Protein AF-U6D9M1-F1 (afdb_monomer)

Structure (mmCIF, N/CA/C/O backbone):
data_AF-U6D9M1-F1
#
_entry.id   AF-U6D9M1-F1
#
loop_
_atom_site.group_PDB
_atom_site.id
_atom_site.type_symbol
_atom_site.label_atom_id
_atom_site.label_alt_id
_atom_site.label_comp_id
_atom_site.label_asym_id
_atom_site.label_entity_id
_atom_site.label_seq_id
_atom_site.pdbx_PDB_ins_code
_atom_site.Cartn_x
_atom_site.Cartn_y
_atom_site.Cartn_z
_atom_site.occupancy
_atom_site.B_iso_or_equiv
_atom_site.auth_seq_id
_atom_site.auth_comp_id
_atom_site.auth_asym_id
_atom_site.auth_atom_id
_atom_site.pdbx_PDB_model_num
ATOM 1 N N . ALA A 1 1 ? 8.427 21.223 -38.681 1.00 44.84 1 ALA A N 1
ATOM 2 C CA . ALA A 1 1 ? 9.517 20.264 -38.953 1.00 44.84 1 ALA A CA 1
ATOM 3 C C . ALA A 1 1 ? 10.209 19.876 -37.644 1.00 44.84 1 ALA A C 1
ATOM 5 O O . ALA A 1 1 ? 10.575 20.762 -36.889 1.00 44.84 1 ALA A O 1
ATOM 6 N N . SER A 1 2 ? 10.430 18.572 -37.425 1.00 55.69 2 SER A N 1
ATOM 7 C CA . SER A 1 2 ? 11.401 17.990 -36.474 1.00 55.69 2 SER A CA 1
ATOM 8 C C . SER A 1 2 ? 11.031 17.824 -34.986 1.00 55.69 2 SER A C 1
ATOM 10 O O . SER A 1 2 ? 11.857 18.059 -34.109 1.00 55.69 2 SER A O 1
ATOM 12 N N . GLU A 1 3 ? 9.868 17.245 -34.693 1.00 56.62 3 GLU A N 1
ATOM 13 C CA . GLU A 1 3 ? 9.703 16.401 -33.493 1.00 56.62 3 GLU A CA 1
ATOM 14 C C . GLU A 1 3 ? 10.178 14.979 -33.846 1.00 56.62 3 GLU A C 1
ATOM 16 O O . GLU A 1 3 ? 9.418 14.016 -33.881 1.00 56.62 3 GLU A O 1
ATOM 21 N N . ARG A 1 4 ? 11.451 14.835 -34.240 1.00 62.88 4 ARG A N 1
ATOM 22 C CA . ARG A 1 4 ? 12.035 13.494 -34.367 1.00 62.88 4 ARG A CA 1
ATOM 23 C C . ARG A 1 4 ? 12.182 12.964 -32.950 1.00 62.88 4 ARG A C 1
ATOM 25 O O . ARG A 1 4 ? 12.794 13.643 -32.128 1.00 62.88 4 ARG A O 1
ATOM 32 N N . SER A 1 5 ? 11.652 11.771 -32.685 1.00 62.06 5 SER A N 1
ATOM 33 C CA . SER A 1 5 ? 11.924 10.971 -31.491 1.00 62.06 5 SER A CA 1
ATOM 34 C C . SER A 1 5 ? 13.435 10.794 -31.366 1.00 62.06 5 SER A C 1
ATOM 36 O O . SER A 1 5 ? 14.022 9.853 -31.908 1.00 62.06 5 SER A O 1
ATOM 38 N N . ARG A 1 6 ? 14.098 11.775 -30.749 1.00 70.94 6 ARG A N 1
ATOM 39 C CA . ARG A 1 6 ? 15.537 11.745 -30.557 1.00 70.94 6 ARG A CA 1
ATOM 40 C C . ARG A 1 6 ? 15.765 10.561 -29.645 1.00 70.94 6 ARG A C 1
ATOM 42 O O . ARG A 1 6 ? 15.246 10.524 -28.529 1.00 70.94 6 ARG A O 1
ATOM 49 N N . GLY A 1 7 ? 16.484 9.579 -30.174 1.00 71.94 7 GLY A N 1
ATOM 50 C CA . GLY A 1 7 ? 16.940 8.451 -29.397 1.00 71.94 7 GLY A CA 1
ATOM 51 C C . GLY A 1 7 ? 17.653 8.923 -28.126 1.00 71.94 7 GLY A C 1
ATOM 52 O O . GLY A 1 7 ? 17.905 10.117 -27.928 1.00 71.94 7 GLY A O 1
ATOM 53 N N . PRO A 1 8 ? 17.978 7.985 -27.242 1.00 79.69 8 PRO A N 1
ATOM 54 C CA . PRO A 1 8 ? 18.519 8.287 -25.925 1.00 79.69 8 PRO A CA 1
ATOM 55 C C . P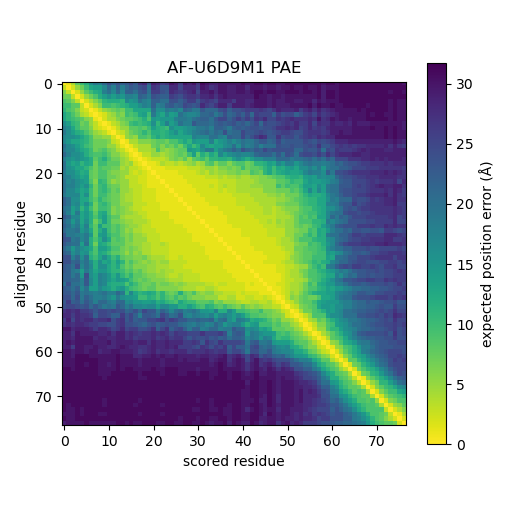RO A 1 8 ? 19.683 9.266 -26.045 1.00 79.69 8 PRO A C 1
ATOM 57 O O . PRO A 1 8 ? 20.610 9.046 -26.826 1.00 79.69 8 PRO A O 1
ATOM 60 N N . ARG A 1 9 ? 19.602 10.385 -25.316 1.00 78.19 9 ARG A N 1
ATOM 61 C CA . ARG A 1 9 ? 20.657 11.408 -25.328 1.00 78.19 9 ARG A CA 1
ATOM 62 C C . ARG A 1 9 ? 21.984 10.775 -24.904 1.00 78.19 9 ARG A C 1
ATOM 64 O O . ARG A 1 9 ? 21.985 9.724 -24.274 1.00 78.19 9 ARG A O 1
ATOM 71 N N . LYS A 1 10 ? 23.123 11.400 -25.212 1.00 68.56 10 LYS A N 1
ATOM 72 C CA . LYS A 1 10 ? 24.442 10.908 -24.773 1.00 68.56 10 LYS A CA 1
ATOM 73 C C . LYS A 1 10 ? 24.421 10.658 -23.251 1.00 68.56 10 LYS A C 1
ATOM 75 O O . LYS A 1 10 ? 24.102 11.566 -22.493 1.00 68.56 10 LYS A O 1
ATOM 80 N N . GLY A 1 11 ? 24.679 9.415 -22.827 1.00 75.25 11 GLY A N 1
ATOM 81 C CA . GLY A 1 11 ? 24.560 8.961 -21.426 1.00 75.25 11 GLY A CA 1
ATOM 82 C C . GLY A 1 11 ? 23.188 8.390 -21.015 1.00 75.25 11 GLY A C 1
ATOM 83 O O . GLY A 1 11 ? 23.061 7.778 -19.958 1.00 75.25 11 GLY A O 1
ATOM 84 N N . GLY A 1 12 ? 22.166 8.524 -21.858 1.00 76.19 12 GLY A N 1
ATOM 85 C CA . GLY A 1 12 ? 20.832 7.965 -21.674 1.00 76.19 12 GLY A CA 1
ATOM 86 C C . GLY A 1 12 ? 20.837 6.458 -21.889 1.00 76.19 12 GLY A C 1
ATOM 87 O O . GLY A 1 12 ? 20.871 5.970 -23.017 1.00 76.19 12 GLY A O 1
ATOM 88 N N . ARG A 1 13 ? 20.798 5.698 -20.796 1.00 74.12 13 ARG A N 1
ATOM 89 C CA . ARG A 1 13 ? 20.710 4.239 -20.849 1.00 74.12 13 ARG A CA 1
ATOM 90 C C . ARG A 1 13 ? 19.245 3.838 -21.026 1.00 74.12 13 ARG A C 1
ATOM 92 O O . ARG A 1 13 ? 18.434 4.046 -20.128 1.00 74.12 13 ARG A O 1
ATOM 99 N N . VAL A 1 14 ? 18.896 3.266 -22.178 1.00 73.00 14 VAL A N 1
ATOM 100 C CA . VAL A 1 14 ? 17.558 2.688 -22.376 1.00 73.00 14 VAL A CA 1
ATOM 101 C C . VAL A 1 14 ? 17.481 1.392 -21.614 1.00 73.00 14 VAL A C 1
ATOM 103 O O . VAL A 1 14 ? 18.290 0.484 -21.804 1.00 73.00 14 VAL A O 1
ATOM 106 N N . ILE A 1 15 ? 16.485 1.308 -20.744 1.00 76.12 15 ILE A N 1
ATOM 107 C CA . ILE A 1 15 ? 16.151 0.058 -20.090 1.00 76.12 15 ILE A CA 1
ATOM 108 C C . ILE A 1 15 ? 15.668 -0.890 -21.182 1.00 76.12 15 ILE A C 1
ATOM 110 O O . ILE A 1 15 ? 14.665 -0.626 -21.844 1.00 76.12 15 ILE A O 1
ATOM 114 N N . ALA A 1 16 ? 16.383 -1.998 -21.365 1.00 77.12 16 ALA A N 1
ATOM 115 C CA . ALA A 1 16 ? 15.971 -3.028 -22.305 1.00 77.12 16 ALA A CA 1
ATOM 116 C C . ALA A 1 16 ? 14.509 -3.437 -22.025 1.00 77.12 16 ALA A C 1
ATOM 118 O O . ALA A 1 16 ? 14.142 -3.570 -20.851 1.00 77.12 16 ALA A O 1
ATOM 119 N N . PRO A 1 17 ? 13.684 -3.711 -23.052 1.00 75.31 17 PRO A N 1
ATOM 120 C CA . PRO A 1 17 ? 12.254 -3.988 -22.877 1.00 75.31 17 PRO A CA 1
ATOM 121 C C . PRO A 1 17 ? 11.952 -5.065 -21.818 1.00 75.31 17 PRO A C 1
ATOM 123 O O . PRO A 1 17 ? 11.007 -4.945 -21.039 1.00 75.31 17 PRO A O 1
A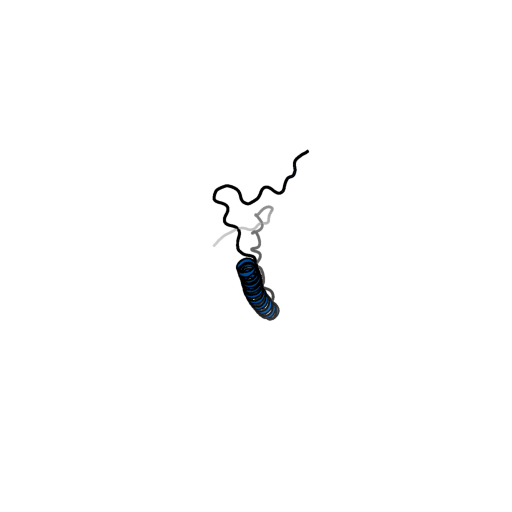TOM 126 N N . LYS A 1 18 ? 12.819 -6.083 -21.703 1.00 80.31 18 LYS A N 1
ATOM 127 C CA . LYS A 1 18 ? 12.723 -7.135 -20.673 1.00 80.31 18 LYS A CA 1
ATOM 128 C C . LYS A 1 18 ? 12.903 -6.609 -19.240 1.00 80.31 18 LYS A C 1
ATOM 130 O O . LYS A 1 18 ? 12.209 -7.053 -18.332 1.00 80.31 18 LYS A O 1
ATOM 135 N N . LYS A 1 19 ? 13.812 -5.655 -19.022 1.00 83.62 19 LYS A N 1
ATOM 136 C CA . LYS A 1 19 ? 14.043 -5.023 -17.712 1.00 83.62 19 LYS A CA 1
ATOM 137 C C . LYS A 1 19 ? 12.978 -3.966 -17.400 1.00 83.62 19 LYS A C 1
ATOM 139 O O . LYS A 1 19 ? 12.645 -3.791 -16.234 1.00 83.62 19 LYS A O 1
ATOM 144 N N . ALA A 1 20 ? 12.383 -3.337 -18.417 1.00 86.69 20 ALA A N 1
ATOM 145 C CA . ALA A 1 20 ? 11.288 -2.383 -18.238 1.00 86.69 20 ALA A CA 1
ATOM 146 C C . ALA A 1 20 ? 10.051 -3.054 -17.621 1.00 86.69 20 ALA A C 1
ATOM 148 O O . ALA A 1 20 ? 9.486 -2.527 -16.665 1.00 86.69 20 ALA A O 1
ATOM 149 N N . ARG A 1 21 ? 9.707 -4.264 -18.087 1.00 88.75 21 ARG A N 1
ATOM 150 C CA . ARG A 1 21 ? 8.617 -5.072 -17.514 1.00 88.75 21 ARG A CA 1
ATOM 151 C C . ARG A 1 21 ? 8.837 -5.372 -16.029 1.00 88.75 21 ARG A C 1
ATOM 153 O O . ARG A 1 21 ? 7.932 -5.187 -15.223 1.00 88.75 21 ARG 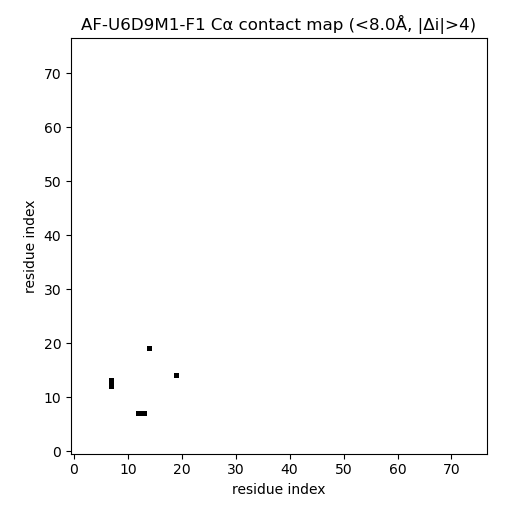A O 1
ATOM 160 N N . ILE A 1 22 ? 10.050 -5.785 -15.660 1.00 91.75 22 ILE A N 1
ATOM 161 C CA . ILE A 1 22 ? 10.399 -6.094 -14.265 1.00 91.75 22 ILE A CA 1
ATOM 162 C C . ILE A 1 22 ? 10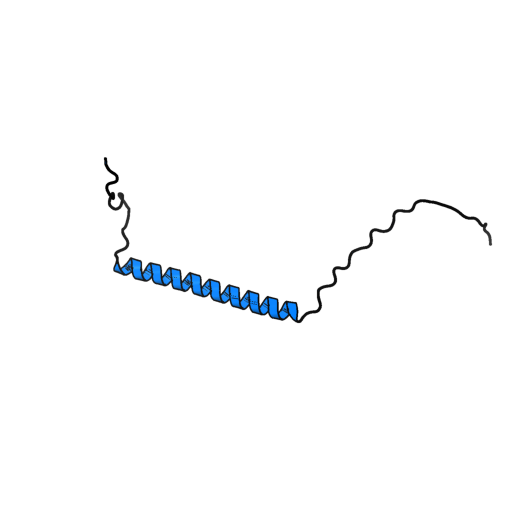.306 -4.836 -13.394 1.00 91.75 22 ILE A C 1
ATOM 164 O O . ILE A 1 22 ? 9.746 -4.883 -12.303 1.00 91.75 22 ILE A O 1
ATOM 168 N N . VAL A 1 23 ? 10.807 -3.696 -13.878 1.00 91.12 23 VAL A N 1
ATOM 169 C CA . VAL A 1 23 ? 10.739 -2.423 -13.144 1.00 91.12 23 VAL A CA 1
ATOM 170 C C . VAL A 1 23 ? 9.290 -1.972 -12.942 1.00 91.12 23 VAL A C 1
ATOM 172 O O . VAL A 1 23 ? 8.937 -1.558 -11.841 1.00 91.12 23 VAL A O 1
ATOM 175 N N . GLN A 1 24 ? 8.438 -2.072 -13.966 1.00 92.06 24 GLN A N 1
ATOM 176 C CA . GLN A 1 24 ? 7.009 -1.757 -13.845 1.00 92.06 24 GLN A CA 1
ATOM 177 C C . GLN A 1 24 ? 6.324 -2.668 -12.823 1.00 92.06 24 GLN A C 1
ATOM 179 O O . GLN A 1 24 ? 5.640 -2.175 -11.931 1.00 92.06 24 GLN A O 1
ATOM 184 N N . GLN A 1 25 ? 6.577 -3.977 -12.887 1.00 94.12 25 GLN A N 1
ATOM 185 C CA . GLN A 1 25 ? 6.020 -4.936 -11.934 1.00 94.12 25 GLN A CA 1
ATOM 186 C C . GLN A 1 25 ? 6.473 -4.649 -10.496 1.00 94.12 25 GLN A C 1
ATOM 188 O O . GLN A 1 25 ? 5.669 -4.721 -9.571 1.00 94.12 25 GLN A O 1
ATOM 193 N N . GLN A 1 26 ? 7.741 -4.283 -10.291 1.00 95.38 26 GLN A N 1
ATOM 194 C CA . GLN A 1 26 ? 8.252 -3.913 -8.971 1.00 95.38 26 GLN A CA 1
ATOM 195 C C . GLN A 1 26 ? 7.620 -2.630 -8.430 1.00 95.38 26 GLN A C 1
ATOM 197 O O . GLN A 1 26 ? 7.363 -2.557 -7.231 1.00 95.38 26 GLN A O 1
ATOM 202 N N . LYS A 1 27 ? 7.371 -1.630 -9.285 1.00 95.94 27 LYS A N 1
ATOM 203 C CA . LYS A 1 27 ? 6.655 -0.408 -8.889 1.00 95.94 27 LYS A CA 1
ATOM 204 C C . LYS A 1 27 ? 5.230 -0.738 -8.457 1.00 95.94 27 LYS A C 1
ATOM 206 O O . LYS A 1 27 ? 4.879 -0.469 -7.317 1.00 95.94 27 LYS A O 1
ATOM 211 N N . LEU A 1 28 ? 4.490 -1.459 -9.303 1.00 96.88 28 LEU A N 1
ATOM 212 C CA . LEU A 1 28 ? 3.128 -1.903 -8.996 1.00 96.88 28 LEU A CA 1
ATOM 213 C C . LEU A 1 28 ? 3.067 -2.705 -7.692 1.00 96.88 28 LEU A C 1
ATOM 215 O O . LEU A 1 28 ? 2.220 -2.439 -6.847 1.00 96.88 28 LEU A O 1
ATOM 219 N N . LYS A 1 29 ? 3.998 -3.648 -7.488 1.00 97.38 29 LYS A N 1
ATOM 220 C CA . LYS A 1 29 ? 4.079 -4.426 -6.246 1.00 97.38 29 LYS A CA 1
ATOM 221 C C . LYS A 1 29 ? 4.250 -3.518 -5.024 1.00 97.38 29 LYS A C 1
ATOM 223 O O . LYS A 1 29 ? 3.522 -3.684 -4.052 1.00 97.38 29 LYS A O 1
ATOM 228 N N . LYS A 1 30 ? 5.198 -2.576 -5.069 1.00 98.12 30 LYS A N 1
ATOM 229 C CA . LYS A 1 30 ? 5.478 -1.662 -3.950 1.00 98.12 30 LYS A CA 1
ATOM 230 C C . LYS A 1 30 ? 4.289 -0.754 -3.647 1.00 98.12 30 LYS A C 1
ATOM 232 O O . LYS A 1 30 ? 3.936 -0.602 -2.481 1.00 98.12 30 LYS A O 1
ATOM 237 N N . ASP A 1 31 ? 3.666 -0.192 -4.677 1.00 97.81 31 ASP A N 1
ATOM 238 C CA . ASP A 1 31 ? 2.545 0.736 -4.516 1.00 97.81 31 ASP A CA 1
ATOM 239 C C . ASP A 1 31 ? 1.332 0.035 -3.887 1.00 97.81 31 ASP A C 1
ATOM 241 O O . ASP A 1 31 ? 0.726 0.558 -2.949 1.00 97.81 31 ASP A O 1
ATOM 245 N N . LEU A 1 32 ? 1.029 -1.192 -4.329 1.00 98.00 32 LEU A N 1
ATOM 246 C CA . LEU A 1 32 ? -0.033 -2.014 -3.746 1.00 98.00 32 LEU A CA 1
ATOM 247 C C . LEU A 1 32 ? 0.277 -2.415 -2.301 1.00 98.00 32 LEU A C 1
ATOM 249 O O . LEU A 1 32 ? -0.588 -2.312 -1.437 1.00 98.00 32 LEU A O 1
ATOM 253 N N . GLU A 1 33 ? 1.509 -2.835 -2.014 1.00 97.56 33 GLU A N 1
ATOM 254 C CA . GLU A 1 33 ? 1.925 -3.250 -0.672 1.00 97.56 33 GLU A CA 1
ATOM 255 C C . GLU A 1 33 ? 1.799 -2.106 0.346 1.00 9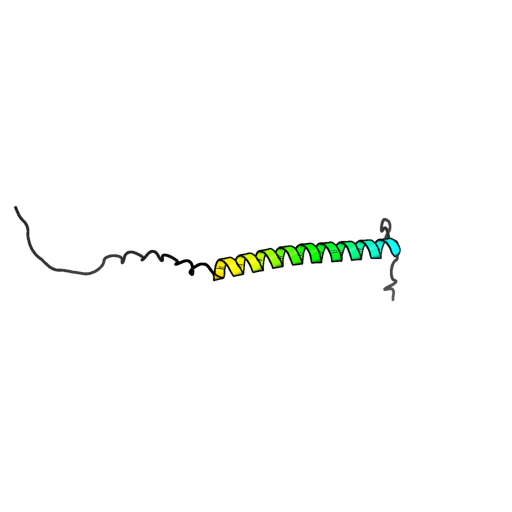7.56 33 GLU A C 1
ATOM 257 O O . GLU A 1 33 ? 1.281 -2.299 1.448 1.00 97.56 33 GLU A O 1
ATOM 262 N N . VAL A 1 34 ? 2.227 -0.898 -0.034 1.00 98.00 34 VAL A N 1
ATOM 263 C CA . VAL A 1 34 ? 2.085 0.303 0.800 1.00 98.00 34 VAL A CA 1
ATOM 264 C C . VAL A 1 34 ? 0.615 0.703 0.941 1.00 98.00 34 VAL A C 1
ATOM 266 O O . VAL A 1 34 ? 0.186 1.051 2.041 1.00 98.00 34 VAL A O 1
ATOM 269 N N . GLY A 1 35 ? -0.168 0.643 -0.141 1.00 98.25 35 GLY A N 1
ATOM 270 C CA . GLY A 1 35 ? -1.595 0.967 -0.120 1.00 98.25 35 GLY A CA 1
ATOM 271 C C . GLY A 1 35 ? -2.400 0.048 0.801 1.00 98.25 35 GLY A C 1
ATOM 272 O O . GLY A 1 35 ? -3.186 0.531 1.615 1.00 98.25 35 GLY A O 1
ATOM 273 N N . ILE A 1 36 ? -2.153 -1.264 0.732 1.00 98.19 36 ILE A N 1
ATOM 274 C CA . ILE A 1 36 ? -2.814 -2.265 1.580 1.00 98.19 36 ILE A CA 1
ATOM 275 C C . ILE A 1 36 ? -2.466 -2.038 3.053 1.00 98.19 36 ILE A C 1
ATOM 277 O O . ILE A 1 36 ? -3.374 -1.987 3.881 1.00 98.19 36 ILE A O 1
ATOM 281 N N . ARG A 1 37 ? -1.182 -1.837 3.388 1.00 98.12 37 ARG A N 1
ATOM 282 C CA . ARG A 1 37 ? -0.761 -1.557 4.772 1.00 98.12 37 ARG A CA 1
ATOM 283 C C . ARG A 1 37 ? -1.461 -0.322 5.341 1.00 98.12 37 ARG A C 1
ATOM 285 O O . ARG A 1 37 ? -2.107 -0.419 6.379 1.00 98.12 37 ARG A O 1
ATOM 292 N N . LYS A 1 38 ? -1.448 0.792 4.599 1.00 97.88 38 LYS A N 1
ATOM 293 C CA . LYS A 1 38 ? -2.146 2.029 4.991 1.00 97.88 38 LYS A CA 1
ATOM 294 C C . LYS A 1 38 ? -3.647 1.822 5.192 1.00 97.88 38 LYS A C 1
ATOM 296 O O . LYS A 1 38 ? -4.223 2.384 6.119 1.00 97.88 38 LYS A O 1
ATOM 301 N N . LYS A 1 39 ? -4.290 1.038 4.321 1.00 97.75 39 LYS A N 1
ATOM 302 C CA . LYS A 1 39 ? -5.732 0.781 4.392 1.00 97.75 39 LYS A CA 1
ATOM 303 C C . LYS A 1 39 ? -6.098 -0.054 5.618 1.00 97.75 39 LYS A C 1
ATOM 305 O O . LYS A 1 39 ? -7.035 0.303 6.322 1.00 97.75 39 LYS A O 1
ATOM 310 N N . ILE A 1 40 ? -5.325 -1.103 5.904 1.00 97.50 40 ILE A N 1
ATOM 311 C CA . ILE A 1 40 ? -5.505 -1.935 7.101 1.00 97.50 40 ILE A CA 1
ATOM 312 C C . ILE A 1 40 ? -5.314 -1.096 8.365 1.00 97.50 40 ILE A C 1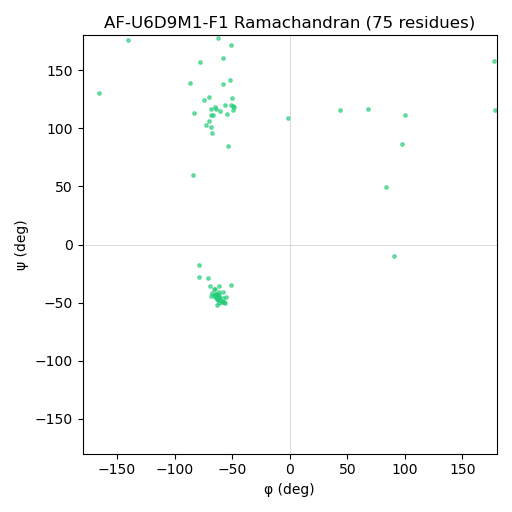
ATOM 314 O O . ILE A 1 40 ? -6.178 -1.112 9.235 1.00 97.50 40 ILE A O 1
ATOM 318 N N . GLU A 1 41 ? -4.220 -0.337 8.456 1.00 95.19 41 GLU A N 1
ATOM 319 C CA . GLU A 1 41 ? -3.943 0.536 9.601 1.00 95.19 41 GLU A CA 1
ATOM 320 C C . GLU A 1 41 ? -5.092 1.522 9.839 1.00 95.19 41 GLU A C 1
ATOM 322 O O . GLU A 1 41 ? -5.622 1.603 10.946 1.00 95.19 41 GLU A O 1
ATOM 327 N N . HIS A 1 42 ? -5.530 2.220 8.788 1.00 97.50 42 HIS A N 1
ATOM 328 C CA . HIS A 1 42 ? -6.643 3.158 8.866 1.00 97.50 42 HIS A CA 1
ATOM 329 C C . HIS A 1 42 ? -7.939 2.484 9.330 1.00 97.50 42 HIS A C 1
ATOM 331 O O . HIS A 1 42 ? -8.596 2.978 10.244 1.00 97.50 42 HIS A O 1
ATOM 337 N N . ASP A 1 43 ? -8.317 1.364 8.717 1.00 95.88 43 ASP A N 1
ATOM 338 C CA . ASP A 1 43 ? -9.593 0.711 9.003 1.00 95.88 43 ASP A CA 1
ATOM 339 C C . ASP A 1 43 ? -9.605 0.102 10.420 1.00 95.88 43 ASP A C 1
ATOM 341 O O . ASP A 1 43 ? -10.616 0.189 11.120 1.00 95.88 43 ASP A O 1
ATOM 345 N N . VAL A 1 44 ? -8.470 -0.428 10.897 1.00 95.44 44 VAL A N 1
ATOM 346 C CA . VAL A 1 44 ? -8.304 -0.875 12.291 1.00 95.44 44 VAL A CA 1
ATOM 347 C C . VAL A 1 44 ? -8.420 0.301 13.262 1.00 95.44 44 VAL A C 1
ATOM 349 O O . VAL A 1 44 ? -9.150 0.202 14.250 1.00 95.44 44 VAL A O 1
ATOM 352 N N . VAL A 1 45 ? -7.759 1.427 12.973 1.00 93.06 45 VAL A N 1
ATOM 353 C CA . VAL A 1 45 ? -7.840 2.642 13.798 1.00 93.06 45 VAL A CA 1
ATOM 354 C C . VAL A 1 45 ? -9.269 3.176 13.836 1.00 93.06 45 VAL A C 1
ATOM 356 O O . VAL A 1 45 ? -9.782 3.440 14.917 1.00 93.06 45 VAL A O 1
ATOM 359 N N . MET A 1 46 ? -9.955 3.277 12.696 1.00 91.38 46 MET A N 1
ATOM 360 C CA . MET A 1 46 ? -11.345 3.741 12.638 1.00 91.38 46 MET A CA 1
ATOM 361 C C . MET A 1 46 ? -12.297 2.817 13.390 1.00 91.38 46 MET A C 1
ATOM 363 O O . MET A 1 46 ? -13.133 3.301 14.152 1.00 91.38 46 MET A O 1
ATOM 367 N N . LYS A 1 47 ? -12.138 1.496 13.254 1.00 92.62 47 LYS A N 1
ATOM 368 C CA . LYS A 1 47 ? -12.923 0.525 14.022 1.00 92.62 47 LYS A CA 1
ATOM 369 C C . LYS A 1 47 ? -12.716 0.720 15.525 1.00 92.62 47 LYS A C 1
ATOM 371 O O . LYS A 1 47 ? -13.695 0.845 16.258 1.00 92.62 47 LYS A O 1
ATOM 376 N N . ALA A 1 48 ? -11.467 0.833 15.975 1.00 89.19 48 ALA A N 1
ATOM 377 C CA . ALA A 1 48 ? -11.151 1.084 17.378 1.00 89.19 48 ALA A CA 1
ATOM 378 C C . ALA A 1 48 ? -11.712 2.434 17.864 1.00 89.19 48 ALA A C 1
ATOM 380 O O . ALA A 1 48 ? -12.400 2.483 18.882 1.00 89.19 48 ALA A O 1
ATOM 381 N N . CYS A 1 49 ? -11.508 3.520 17.113 1.00 84.88 49 CYS A N 1
ATOM 382 C CA . CYS A 1 49 ? -12.023 4.848 17.447 1.00 84.88 49 CYS A CA 1
ATOM 383 C C . CYS A 1 49 ? -13.554 4.893 17.511 1.00 84.88 49 CYS A C 1
ATOM 385 O O . CYS A 1 49 ? -14.089 5.596 18.358 1.00 84.88 49 CYS A O 1
ATOM 387 N N . SER A 1 50 ? -14.253 4.143 16.654 1.00 83.31 50 SER A N 1
ATOM 388 C CA . SER A 1 50 ? -15.720 4.066 16.667 1.00 83.31 50 SER A CA 1
ATOM 389 C C . SER A 1 50 ? -16.278 3.299 17.869 1.00 83.31 50 SER A C 1
ATOM 391 O O . SER A 1 50 ? -17.376 3.601 18.325 1.00 83.31 50 SER A O 1
ATOM 393 N N . SER A 1 51 ? -15.520 2.335 18.405 1.00 80.12 51 SER A N 1
ATOM 394 C CA . SER A 1 51 ? -15.893 1.599 19.622 1.00 80.12 51 SER A CA 1
ATOM 395 C C . SER A 1 51 ? -15.619 2.373 20.912 1.00 80.12 51 SER A C 1
ATOM 397 O O . SER A 1 51 ? -16.170 2.040 21.959 1.00 80.12 51 SER A O 1
ATOM 399 N N . LEU A 1 52 ? -14.774 3.405 20.852 1.00 74.75 52 LEU A N 1
ATOM 400 C CA . LEU A 1 52 ? -14.494 4.258 21.996 1.00 74.75 52 LEU A CA 1
ATOM 401 C C . LEU A 1 52 ? -15.535 5.382 22.075 1.00 74.75 52 LEU A C 1
ATOM 403 O O . LEU A 1 52 ? -15.878 5.980 21.052 1.00 74.75 52 LEU A O 1
ATOM 407 N N . PRO A 1 53 ? -16.021 5.728 23.278 1.00 78.38 53 PRO A N 1
ATOM 408 C CA . PRO A 1 53 ? -16.888 6.883 23.438 1.00 78.38 53 PRO A CA 1
ATOM 409 C C . PRO A 1 53 ? -16.176 8.144 22.934 1.00 78.38 53 PRO A C 1
ATOM 411 O O . PRO A 1 53 ? -14.978 8.347 23.163 1.00 78.38 53 PRO A O 1
ATOM 414 N N . LYS A 1 54 ? -16.929 8.983 22.213 1.00 76.81 54 LYS A N 1
ATOM 415 C CA . LYS A 1 54 ? -16.454 10.227 21.597 1.00 76.81 54 LYS A CA 1
ATOM 416 C C . LYS A 1 54 ? -15.681 11.029 22.644 1.00 76.81 54 LYS A C 1
ATOM 418 O O . LYS A 1 54 ? -16.243 11.372 23.682 1.00 76.81 54 LYS A O 1
ATOM 423 N N . ARG A 1 55 ? -14.389 11.288 22.396 1.00 68.44 55 ARG A N 1
ATOM 424 C CA . ARG A 1 55 ? -13.534 12.019 23.343 1.00 68.44 55 ARG A CA 1
ATOM 425 C C . ARG A 1 55 ? -14.194 13.356 23.667 1.00 68.44 55 ARG A C 1
ATOM 427 O O . ARG A 1 55 ? -14.325 14.208 22.791 1.00 68.44 55 ARG A O 1
ATOM 434 N N . LEU A 1 56 ? -14.640 13.502 24.913 1.00 73.38 56 LEU A N 1
ATOM 435 C CA . LEU A 1 56 ? -15.241 14.731 25.405 1.00 73.38 56 LEU A CA 1
ATOM 436 C C . LEU A 1 56 ? -14.146 15.797 25.423 1.00 73.38 56 LEU A C 1
ATOM 438 O O . LEU A 1 56 ? -13.182 15.701 26.182 1.00 73.38 56 LEU A O 1
ATOM 442 N N . ALA A 1 57 ? -14.269 16.793 24.550 1.00 75.31 57 ALA A N 1
ATOM 443 C CA . ALA A 1 57 ? -13.445 17.983 24.634 1.00 75.31 57 ALA A CA 1
ATOM 444 C C . ALA A 1 57 ? -13.910 18.762 25.868 1.00 75.31 57 ALA A C 1
ATOM 446 O O . ALA A 1 57 ? -14.994 19.343 25.867 1.00 75.31 57 ALA A O 1
ATOM 447 N N . LEU A 1 58 ? -13.115 18.739 26.938 1.00 74.31 58 LEU A N 1
ATOM 448 C CA . LEU A 1 58 ? -13.338 19.617 28.080 1.00 74.31 58 LEU A CA 1
ATOM 449 C C . LEU A 1 58 ? -13.059 21.049 27.618 1.00 74.31 58 LEU A C 1
ATOM 451 O O . LEU A 1 58 ? -11.911 21.489 27.559 1.00 74.31 58 LEU A O 1
ATOM 455 N N . VAL A 1 59 ? -14.115 21.766 27.239 1.00 73.75 59 VAL A N 1
ATOM 456 C CA . VAL A 1 59 ? -14.037 23.204 26.991 1.00 73.75 59 VAL A CA 1
ATOM 457 C C . VAL A 1 59 ? -13.792 23.865 28.340 1.00 73.75 59 VAL A C 1
ATOM 459 O O . VAL A 1 59 ? -14.610 23.766 29.254 1.00 73.75 59 VAL A O 1
ATOM 462 N N . LYS A 1 60 ? -12.645 24.530 28.488 1.00 71.88 60 LYS A N 1
ATOM 463 C CA . LYS A 1 60 ? -12.395 25.370 29.655 1.00 71.88 60 LYS A CA 1
ATOM 464 C C . LYS A 1 60 ? -13.334 26.568 29.550 1.00 71.88 60 LYS A C 1
ATOM 466 O O . LYS A 1 60 ? -13.178 27.384 28.646 1.00 71.88 60 LYS A O 1
ATOM 471 N N . ALA A 1 61 ? -14.320 26.646 30.442 1.00 65.19 61 ALA A N 1
ATOM 472 C CA . ALA A 1 61 ? -15.149 27.836 30.566 1.00 65.19 61 ALA A CA 1
ATOM 473 C C . ALA A 1 61 ? -14.218 29.025 30.833 1.00 65.19 61 ALA A C 1
ATOM 475 O O . ALA A 1 61 ? -13.455 29.014 31.805 1.00 65.19 61 ALA A O 1
ATOM 476 N N . SER A 1 62 ? -14.226 30.023 29.948 1.00 55.06 62 SER A N 1
ATOM 477 C CA . SER A 1 62 ? -13.607 31.306 30.253 1.00 55.06 62 SER A CA 1
ATOM 478 C C . SER A 1 62 ? -14.336 31.849 31.473 1.00 55.06 62 SER A C 1
ATOM 480 O O . SER A 1 62 ? -15.541 32.096 31.396 1.00 55.06 62 SER A O 1
ATOM 482 N N . ALA A 1 63 ? -13.631 31.974 32.597 1.00 52.09 63 ALA A N 1
ATOM 483 C CA . ALA A 1 63 ? -14.149 32.654 33.771 1.00 52.09 63 ALA A CA 1
ATOM 484 C C . ALA A 1 63 ? -14.713 34.001 33.309 1.00 52.09 63 ALA A C 1
ATOM 486 O O . ALA A 1 63 ? -13.984 34.816 32.736 1.00 52.09 63 ALA A O 1
ATOM 487 N N . MET A 1 64 ? -16.027 34.169 33.471 1.00 44.91 64 MET A N 1
ATOM 488 C CA . MET A 1 64 ? -16.715 35.430 33.246 1.00 44.91 64 MET A CA 1
ATOM 489 C C . MET A 1 64 ? -15.928 36.506 33.983 1.00 44.91 64 MET A C 1
ATOM 491 O O . MET A 1 64 ? -15.727 36.432 35.195 1.00 44.91 64 MET A O 1
ATOM 495 N N . LYS A 1 65 ? -15.428 37.471 33.217 1.00 47.59 65 LYS A N 1
ATOM 496 C CA . LYS A 1 65 ? -14.820 38.669 33.760 1.00 47.59 65 LYS A CA 1
ATOM 497 C C . LYS A 1 65 ? -15.952 39.457 34.414 1.00 47.59 65 LYS A C 1
ATOM 499 O O . LYS A 1 65 ? -16.789 40.021 33.720 1.00 47.59 65 LYS A O 1
ATOM 504 N N . GLU A 1 66 ? -16.004 39.346 35.737 1.00 46.44 66 GLU A N 1
ATOM 505 C CA . GLU A 1 66 ? -16.402 40.378 36.696 1.00 46.44 66 GLU A CA 1
ATOM 506 C C . GLU A 1 66 ? -16.760 41.719 36.033 1.00 46.44 66 GLU A C 1
ATOM 508 O O . GLU A 1 66 ? -15.880 42.421 35.531 1.00 46.44 66 GLU A O 1
ATOM 513 N N . ALA A 1 67 ? -18.050 42.060 36.039 1.00 45.09 67 ALA A N 1
ATOM 514 C CA . ALA A 1 67 ? -18.521 43.438 36.102 1.00 45.09 67 ALA A CA 1
ATOM 515 C C . ALA A 1 67 ? -20.021 43.485 36.445 1.00 45.09 67 ALA A C 1
ATOM 517 O O . ALA A 1 67 ? -20.837 42.871 35.763 1.00 45.09 67 ALA A O 1
ATOM 518 N N . ALA A 1 68 ? -20.328 44.326 37.438 1.00 39.06 68 ALA A N 1
ATOM 519 C CA . ALA A 1 68 ? -21.620 44.937 37.770 1.00 39.06 68 ALA A CA 1
ATOM 520 C C . ALA A 1 68 ? -22.490 44.291 38.876 1.00 39.06 68 ALA A C 1
ATOM 522 O O . ALA A 1 68 ? -23.482 43.620 38.625 1.00 39.06 68 ALA A O 1
ATOM 523 N N . SER A 1 69 ? -22.178 44.726 40.104 1.00 36.03 69 SER A N 1
ATOM 524 C CA . SER A 1 69 ? -23.050 45.585 40.932 1.00 36.03 69 SER A CA 1
ATOM 525 C C . SER A 1 69 ? -23.902 44.962 42.054 1.00 36.03 69 SER A C 1
ATOM 527 O O . SER A 1 69 ? -24.952 44.375 41.830 1.00 36.03 69 SER A O 1
ATOM 529 N N . SER A 1 70 ? -23.480 45.332 43.275 1.00 38.81 70 SER A N 1
ATOM 530 C CA . SER A 1 70 ? -24.267 45.767 44.447 1.00 38.81 70 SER A CA 1
ATOM 531 C C . SER A 1 70 ? -25.180 44.777 45.185 1.00 38.81 70 SER A C 1
ATOM 533 O O . SER A 1 70 ? -26.257 44.467 44.699 1.00 38.81 70 SER A O 1
ATOM 535 N N . SER A 1 71 ? -24.867 44.502 46.463 1.00 38.94 71 SER A N 1
ATOM 536 C CA . SER A 1 71 ? -25.589 45.125 47.598 1.00 38.94 71 SER A CA 1
ATOM 537 C C . SER A 1 71 ? -25.099 44.643 48.982 1.00 38.94 71 SER A C 1
ATOM 539 O O . SER A 1 71 ? -25.295 43.491 49.344 1.00 38.94 71 SER A O 1
ATOM 541 N N . SER A 1 72 ? -24.529 45.575 49.761 1.00 46.34 72 SER A N 1
ATOM 542 C CA . SER A 1 72 ? -24.780 45.824 51.198 1.00 46.34 72 SER A CA 1
ATOM 543 C C . SER A 1 72 ? -24.881 44.643 52.194 1.00 46.34 72 SER A C 1
ATOM 545 O O . SER A 1 72 ? -25.897 43.960 52.239 1.00 46.34 72 SER A O 1
ATOM 547 N N . THR A 1 73 ? -23.951 44.542 53.154 1.00 37.22 73 THR A N 1
ATOM 548 C CA . THR A 1 73 ? -24.167 44.863 54.594 1.00 37.22 73 THR A CA 1
ATOM 549 C C . THR A 1 73 ? -22.905 44.565 55.434 1.00 37.22 73 THR A C 1
ATOM 551 O O . THR A 1 73 ? -21.993 43.874 54.996 1.00 37.22 73 THR A O 1
ATOM 554 N N . LYS A 1 74 ? -22.815 45.226 56.594 1.00 46.78 74 LYS A N 1
ATOM 555 C CA . LYS A 1 74 ? -21.627 45.572 57.396 1.00 46.78 74 LYS A CA 1
ATOM 556 C C . LYS A 1 74 ? -21.039 44.426 58.251 1.00 46.78 74 LYS A C 1
ATOM 558 O O . LYS A 1 74 ? -21.755 43.519 58.652 1.00 46.78 74 LYS A O 1
ATOM 563 N N . THR A 1 75 ? -19.751 44.568 58.592 1.00 34.59 75 THR A N 1
ATOM 564 C CA . THR A 1 75 ? -19.016 43.949 59.729 1.00 34.59 75 THR A CA 1
ATOM 565 C C . THR A 1 75 ? -19.604 44.406 61.093 1.00 34.59 75 THR A C 1
ATOM 567 O O . THR A 1 75 ? -20.480 45.277 61.051 1.00 34.59 75 THR A O 1
ATOM 570 N N . PRO A 1 76 ? -19.150 43.967 62.303 1.00 61.28 76 PRO A N 1
ATOM 571 C CA . PRO A 1 76 ? -17.997 43.113 62.669 1.00 61.28 76 PRO A CA 1
ATOM 572 C C . PRO A 1 76 ? -18.250 42.088 63.819 1.00 61.28 76 PRO A C 1
ATOM 574 O O . PRO A 1 76 ? -19.289 42.111 64.475 1.00 61.28 76 PRO A O 1
ATOM 577 N N . SER A 1 77 ? -17.263 41.235 64.121 1.00 36.00 77 SER A N 1
ATOM 578 C CA . SER A 1 77 ? -16.849 40.786 65.473 1.00 36.00 77 SER A CA 1
ATOM 579 C C . SER A 1 77 ? -15.449 40.193 65.373 1.00 36.00 77 SER A C 1
ATOM 581 O O . SER A 1 77 ? -15.253 39.369 64.452 1.00 36.00 77 SER A O 1
#

InterPro domains:
  IPR019034 Uncharacterised protein family UPF0390 [PF09495] (2-63)
  IPR019034 Uncharacterised protein family UPF0390 [PTHR16967] (1-74)

Sequence (77 aa):
ASERSRGPRKGGRVIAPKKARIVQQQKLKKDLEVGIRKKIEHDVVMKACSSLPKRLALVKASAMKEAASSSSTKTPS

Foldseek 3Di:
DDPDPDPQDVVRDDDDPVRVVVVVVVVVVVVVVVVVVVVVVVVVVVVVCVPDPDPDDPDDPDPPPDDDDDDDDDDDD

Secondary structure (DSSP, 8-state):
-----PPSPTT--PPPHHHHHHHHHHHHHHHHHHHHHHH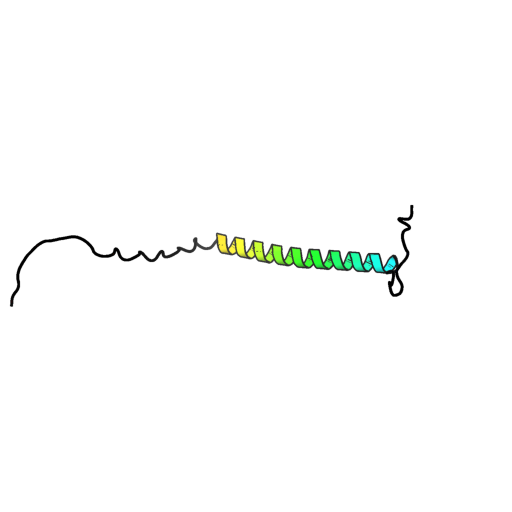HHHHHHHHHHHHSPP-----------------------

Solvent-accessible surface area (backbone atoms only — not comparable to full-atom values): 5258 Å² total; per-residue (Å²): 139,82,89,64,84,73,65,71,54,95,90,49,78,77,70,53,74,76,55,43,54,52,52,51,52,52,49,54,52,51,54,50,55,54,49,51,51,54,49,51,54,49,52,52,48,51,54,53,56,71,74,42,77,79,81,76,78,82,74,78,76,76,76,78,79,85,82,84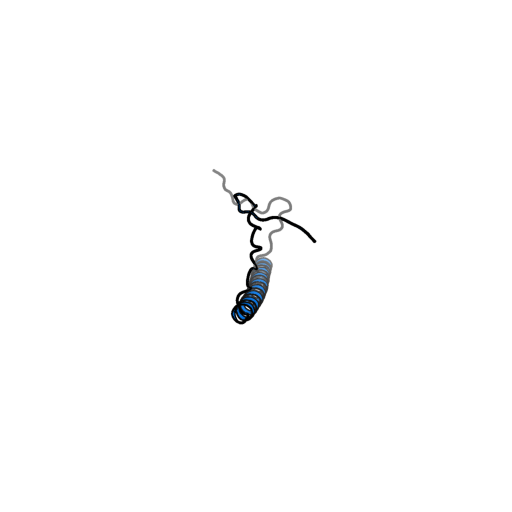,83,88,81,90,85,81,89,90,134

Organism: Neovison vison (NCBI:txid452646)

pLDDT: mean 75.15, std 19.94, range [34.59, 98.25]

Radius of gyration: 34.85 Å; Cα contacts (8 Å, |Δi|>4): 3; chains: 1; bounding box: 50×53×104 Å

Mean predicted aligned error: 17.41 Å

=== Feature glossary ===
The record interleaves many kinds of information about one protein. Here is each kind framed as the question it answers.

Q: What are the backbone torsion angles?
A: φ (phi) and ψ (psi) are the two rotatable backbone dihedrals per residue: φ is the C(i-1)–N–Cα–C torsion, ψ is the N–Cα–C–N(i+1) torsion, both in degrees on (−180°, 180°]. α-helical residues cluster near (−60°, −45°); β-strand residues near (−120°, +130°). A Ramachandran plot is simply a scatter of (φ, ψ) for every residue.

Q: What is the amino-acid chain?
A: This is the polypeptide sequence — one letter per residue, N-terminus first. Length ranges from a few dozen residues for small domains to over a thousand for large multi-domain proteins.

Q: How mobile is each atom in the crystal?
A: For experimental (PDB) structures, the B-factor (temperature factor) quantifies the positional spread of each atom in the crystal — a combination of thermal vibration and static disorder — in units of Å². High B-factors mark flexible loops or poorly resolved regions; low B-factors mark the rigid, well-ordered core.

Q: Are the domains correctly placed relative to each other?
A: Predicted Aligned Error (PAE) is an AlphaFold confidence matrix: entry (i, j) is the expected error in the position of residue j, in ångströms, when the prediction is superimposed on the true structure at residue i. Low PAE within a block of residues means that block is internally rigid and well-predicted; high PAE between two blocks means their relative placement is uncertain even if each block individually is confident.

Q: How confident is the AlphaFold model at each residue?
A: pLDDT is the predicted lDDT-Cα score: AlphaFold's confidence that the local envir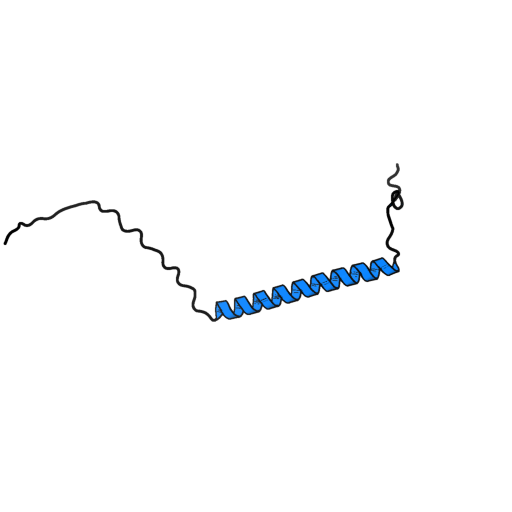onment of each residue (all inter-atomic distances within 15 Å) is correctly placed. It is a per-residue number between 0 and 100, with higher meaning more reliable.

Q: What family and function is it annotated with?
A: Functional annotations link the protein to curated databases. InterPro entries identify conserved domains and families by matching the sequence against member-database signatures (Pfam, PROSITE, CDD, …). Gene Ontology (GO) terms describe molecular function, biological process, and cellular component in a controlled vocabulary. CATH places the structure in a hierarchical fold classification (Class/Architecture/Topology/Homologous-superfamily). The organism is the source species.

Q: How big and how compact is the whole molecule?
A: Three whole-structure scalars: the radius of gyration (RMS distance of Cα from centroid, in Å), the count of Cα–Cα contacts (pairs closer than 8 Å and separated by more than four residues in sequence — i.e. tertiary, not local, contacts), and the bounding-box dimensions. Together they distinguish compact globular folds from extended fibres or disordered chains.

Q: What known structures does this most resemble?
A: The Foldseek neighbor list gives the closest experimentally determined structures in the PDB, ranked by structural alignment. TM-score near 1 means near-identical fold; near 0.3 means only rough topology match. This is how one finds what a novel AlphaFold prediction most resembles in the solved-structure universe.

Q: Which residues are buried vs exposed?
A: SASA measures how much of the protein is reachable by solvent. It is computed by rolling a water-sized probe over the atomic surface and summing the exposed area (Å²). Per-residue SASA distinguishes core (buried, low SASA) from surface (exposed, high SASA) residues; total SASA is a whole-molecule size measure.

Q: Which residues are in helices, strands, or loops?
A: Eight-state secondary structure (DSSP): H is the canonical α-helix, G the tighter 3₁₀-helix, I the wider π-helix; E/B are β-structure, T and S are turns and bends, and '-' is everything else. DSSP derives these from the pattern of main-chain N–H···O=C hydrogen bonds, not from the sequence.

Q: Where is each backbone atom in 3D?
A: Structure coordinates are given as an mmCIF _atom_site loop: one row per atom with element, residue name, chain id, sequence number, and x/y/z position in Å. Only the four main-chain atoms per residue are included here; side chains are omitted to keep the record compact.

Q: What if only a Cα trace is available?
A: Three-state secondary structure (P-SEA) collapses the eight DSSP classes into helix (a), strand (b), and coil (c). P-SEA assigns these from Cα geometry alone — distances and angles — without requiring backbone oxygens, so it works on any Cα trace.

Q: What do the rendered images show?
A: The six renders are orthographic views along the three Cartesian axes in both directions. Representation (cartoon, sticks, or surface) and color scheme (sequence-rainbow or by-chain) vary across proteins so the training set covers all the common visualization conventions.

Q: What does the local fold look like, residue by residue?
A: Foldseek's 3Di representation compresses backbone geometry into a per-residue letter drawn from a learned twenty-state alphabet. It captures the tertiary interaction pattern around each residue — which residues are packed against it in space, regardless of where they are in sequence.

Q: What do the diagnostic plots show?
A: The contact map is a binary N×N matrix image: pixel (i, j) is dark where Cα_i and Cα_j are within 8 Å and |i−j|>4. Because the |i−j|>4 filter removes local helical contacts, off-diagonal stripes parallel to the main diagonal indicate parallel β-sheets; stripes perpendicular to it indicate antiparallel β-sheets. The Ramachandran plot scatters every residue's (φ, ψ) pair against the sterically allowed regions. The PAE heatmap renders the predicted-aligned-error matrix.